Protein AF-A0A7V9J9K1-F1 (afdb_monomer_lite)

Structure (mmCIF, N/CA/C/O backbone):
data_AF-A0A7V9J9K1-F1
#
_entry.id   AF-A0A7V9J9K1-F1
#
loop_
_atom_site.group_PDB
_atom_site.id
_atom_site.type_symbol
_atom_site.label_atom_id
_atom_site.label_alt_id
_atom_site.label_comp_id
_atom_site.label_asym_id
_atom_site.label_entity_id
_atom_site.label_seq_id
_atom_site.pdbx_PDB_ins_code
_atom_site.Cartn_x
_atom_site.Cartn_y
_atom_site.Cartn_z
_atom_site.occupancy
_atom_site.B_iso_or_equiv
_atom_site.auth_seq_id
_atom_site.auth_comp_id
_atom_site.auth_asym_id
_atom_site.auth_atom_id
_atom_site.pdbx_PDB_model_num
ATOM 1 N N . CYS A 1 1 ? 3.475 -1.172 -1.234 1.00 95.69 1 CYS A N 1
ATOM 2 C CA . CYS A 1 1 ? 3.883 -0.385 -2.409 1.00 95.69 1 CYS A CA 1
ATOM 3 C C . CYS A 1 1 ? 4.874 -1.231 -3.177 1.00 95.69 1 CYS A C 1
ATOM 5 O O . CYS A 1 1 ? 5.790 -1.772 -2.562 1.00 95.69 1 CYS A O 1
ATOM 7 N N . GLY A 1 2 ? 4.628 -1.397 -4.47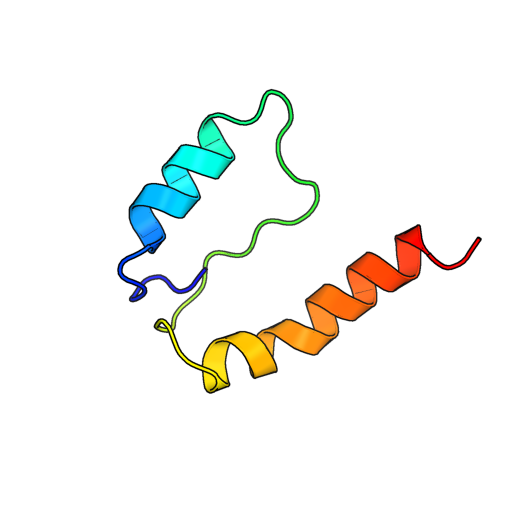3 1.00 97.69 2 GLY A N 1
ATOM 8 C CA . GLY A 1 2 ? 5.459 -2.233 -5.321 1.00 97.69 2 GLY A CA 1
ATOM 9 C C . GLY A 1 2 ? 6.860 -1.641 -5.502 1.00 97.69 2 GLY A C 1
ATOM 10 O O . GLY A 1 2 ? 6.983 -0.422 -5.601 1.00 97.69 2 GLY A O 1
ATOM 11 N N . THR A 1 3 ? 7.911 -2.459 -5.543 1.00 98.00 3 THR A N 1
ATOM 12 C CA . THR A 1 3 ? 9.303 -1.995 -5.732 1.00 98.00 3 THR A CA 1
ATOM 13 C C . THR A 1 3 ? 9.568 -1.400 -7.117 1.00 98.00 3 THR A C 1
ATOM 15 O O . THR A 1 3 ? 10.542 -0.671 -7.296 1.00 98.00 3 THR A O 1
ATOM 18 N N . GLU A 1 4 ? 8.701 -1.680 -8.089 1.00 98.31 4 GLU A N 1
ATOM 19 C CA . GLU A 1 4 ? 8.757 -1.149 -9.457 1.00 98.31 4 GLU A CA 1
ATOM 20 C C . GLU A 1 4 ? 7.786 0.030 -9.652 1.00 98.31 4 GLU A C 1
ATOM 22 O O . GLU A 1 4 ? 7.691 0.596 -10.742 1.00 98.31 4 GLU A O 1
ATOM 27 N N . ASP A 1 5 ? 7.026 0.399 -8.615 1.00 98.19 5 ASP A N 1
ATOM 28 C CA . ASP A 1 5 ? 6.130 1.551 -8.640 1.00 98.19 5 ASP A CA 1
ATOM 29 C C . ASP A 1 5 ? 6.952 2.852 -8.643 1.00 98.19 5 ASP A C 1
ATOM 31 O O . ASP A 1 5 ? 7.879 3.023 -7.850 1.00 98.19 5 ASP A O 1
ATOM 35 N N . SER A 1 6 ? 6.591 3.819 -9.494 1.00 98.06 6 SER A N 1
ATOM 36 C CA . SER A 1 6 ? 7.225 5.146 -9.502 1.00 98.06 6 SER A CA 1
ATOM 37 C C . SER A 1 6 ? 7.112 5.872 -8.157 1.00 98.06 6 SER A C 1
ATOM 39 O O . SER A 1 6 ? 7.889 6.784 -7.876 1.00 98.06 6 SER A O 1
ATOM 41 N N . PHE A 1 7 ? 6.151 5.471 -7.325 1.00 97.75 7 PHE A N 1
ATOM 42 C CA . PHE 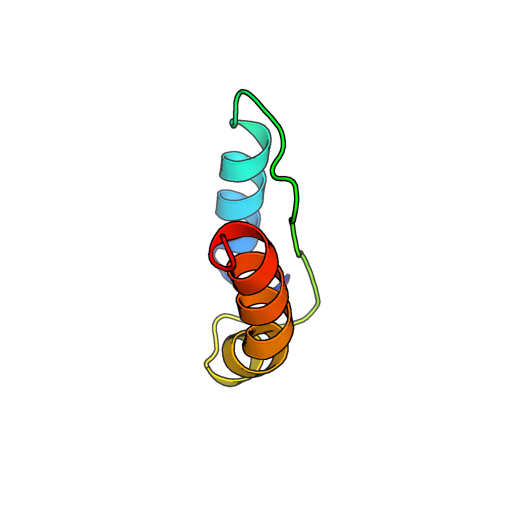A 1 7 ? 5.951 5.989 -5.979 1.00 97.75 7 PHE A CA 1
ATOM 43 C C . PHE A 1 7 ? 6.705 5.213 -4.896 1.00 97.75 7 PHE A C 1
ATOM 45 O O . PHE A 1 7 ? 6.578 5.581 -3.732 1.00 97.75 7 PHE A O 1
ATOM 52 N N . TYR A 1 8 ? 7.502 4.193 -5.231 1.00 97.81 8 TYR A N 1
ATOM 53 C CA . TYR A 1 8 ? 8.230 3.394 -4.241 1.00 97.81 8 TYR A CA 1
ATOM 54 C C . TYR A 1 8 ? 9.093 4.258 -3.309 1.00 97.81 8 TYR A C 1
ATOM 56 O O . TYR A 1 8 ? 8.901 4.227 -2.094 1.00 97.81 8 TYR A O 1
ATOM 64 N N . GLY A 1 9 ? 9.969 5.099 -3.872 1.00 98.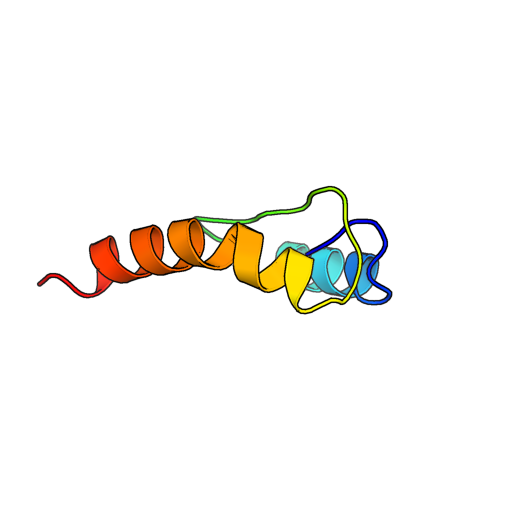12 9 GLY A N 1
ATOM 65 C CA . GLY A 1 9 ? 10.804 6.029 -3.100 1.00 98.12 9 GLY A CA 1
ATOM 66 C C . GLY A 1 9 ? 9.979 6.996 -2.238 1.00 98.12 9 GLY A C 1
ATOM 67 O O . GLY A 1 9 ? 10.114 6.971 -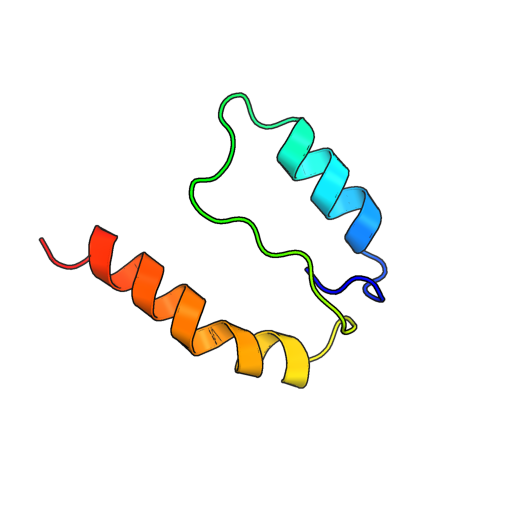1.015 1.00 98.12 9 GLY A O 1
ATOM 68 N N . PRO A 1 10 ? 9.054 7.779 -2.831 1.00 98.06 10 PRO A N 1
ATOM 69 C CA . PRO A 1 10 ? 8.168 8.664 -2.072 1.00 98.06 10 PRO A CA 1
ATOM 70 C C . PRO A 1 10 ? 7.365 7.963 -0.963 1.00 98.06 10 PRO A C 1
ATOM 72 O O . PRO A 1 10 ? 7.152 8.539 0.103 1.00 98.06 10 PRO A O 1
ATOM 75 N N . ALA A 1 11 ? 6.926 6.718 -1.173 1.00 96.75 11 ALA A N 1
ATOM 76 C CA . ALA A 1 11 ? 6.208 5.945 -0.162 1.00 96.75 11 ALA A CA 1
ATOM 77 C C . ALA A 1 11 ? 7.113 5.560 1.018 1.00 96.75 11 ALA A C 1
ATOM 79 O O .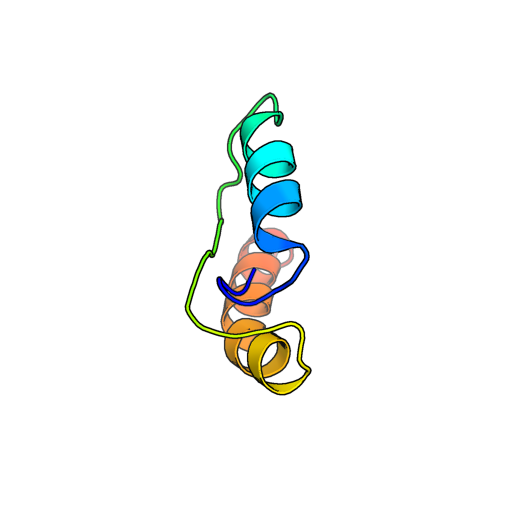 ALA A 1 11 ? 6.676 5.629 2.167 1.00 96.75 11 ALA A O 1
ATOM 80 N N . GLN A 1 12 ? 8.372 5.192 0.760 1.00 97.12 12 GLN A N 1
ATOM 81 C CA . GLN A 1 12 ? 9.351 4.943 1.821 1.00 97.12 12 GLN A CA 1
ATOM 82 C C . GLN A 1 12 ? 9.655 6.215 2.619 1.00 97.12 12 GLN A C 1
ATOM 84 O O . GLN A 1 12 ? 9.667 6.171 3.848 1.00 97.12 12 GLN A O 1
ATOM 89 N N . GLU A 1 13 ? 9.848 7.345 1.934 1.00 97.31 13 GLU A N 1
ATOM 90 C CA . GLU A 1 13 ? 10.076 8.647 2.573 1.00 97.31 13 GLU A CA 1
ATOM 91 C C . GLU A 1 13 ? 8.895 9.050 3.460 1.00 97.31 13 GLU A C 1
ATOM 93 O O . GLU A 1 13 ? 9.089 9.460 4.605 1.00 97.31 13 GLU A O 1
ATOM 98 N N . PHE A 1 14 ? 7.668 8.871 2.964 1.00 95.62 14 PHE A N 1
ATOM 99 C CA . PHE A 1 14 ? 6.459 9.138 3.734 1.00 95.62 14 PHE A CA 1
ATOM 100 C C . PHE A 1 14 ? 6.387 8.276 4.998 1.00 95.62 14 PHE A C 1
ATOM 102 O O . PHE A 1 14 ? 6.180 8.813 6.084 1.00 95.62 14 PHE A O 1
ATOM 109 N N . VAL A 1 15 ? 6.601 6.960 4.878 1.00 96.25 15 VAL A N 1
ATOM 110 C CA . VAL A 1 15 ? 6.582 6.043 6.030 1.00 96.25 15 VAL A CA 1
ATOM 111 C C . VAL A 1 15 ? 7.664 6.410 7.049 1.00 96.25 15 VAL A C 1
ATOM 113 O O . VAL A 1 15 ? 7.387 6.421 8.246 1.00 96.25 15 VAL A O 1
ATOM 116 N N . ALA A 1 16 ? 8.869 6.760 6.594 1.00 95.75 16 ALA A N 1
ATOM 117 C CA . ALA A 1 16 ? 9.971 7.165 7.467 1.00 95.75 16 ALA A CA 1
ATOM 118 C C . ALA A 1 16 ? 9.709 8.494 8.200 1.00 95.75 16 ALA A C 1
ATOM 120 O O . ALA A 1 16 ? 10.271 8.722 9.271 1.00 95.75 16 ALA A O 1
ATOM 121 N N . ALA A 1 17 ? 8.865 9.364 7.641 1.00 97.25 17 ALA A N 1
ATOM 122 C CA . ALA A 1 17 ? 8.499 10.643 8.241 1.00 97.25 17 ALA A CA 1
ATOM 123 C C . ALA A 1 17 ? 7.367 10.541 9.282 1.00 97.25 17 ALA A C 1
ATOM 125 O O . ALA A 1 17 ? 7.077 11.531 9.961 1.00 97.25 17 ALA A O 1
ATOM 126 N N . LEU A 1 18 ? 6.707 9.385 9.418 1.00 96.56 18 LEU A N 1
ATOM 127 C CA . LEU A 1 18 ? 5.624 9.222 10.385 1.00 96.56 18 LEU A CA 1
ATOM 128 C C . LEU A 1 18 ? 6.167 9.250 11.826 1.00 96.56 18 LEU A C 1
ATOM 130 O O . LEU A 1 18 ? 7.160 8.589 12.127 1.00 96.56 18 LEU A O 1
ATOM 134 N N . PRO A 1 19 ? 5.501 9.963 12.757 1.00 97.06 19 PRO A N 1
ATOM 135 C CA . PRO A 1 19 ? 5.943 10.046 14.153 1.00 97.06 19 PRO A CA 1
ATOM 136 C C . PRO A 1 19 ? 5.875 8.695 14.876 1.00 97.06 19 PRO A C 1
ATOM 138 O O . PRO A 1 19 ? 6.547 8.498 15.886 1.00 97.06 19 PRO A O 1
ATOM 141 N N . GLN A 1 20 ? 5.052 7.777 14.369 1.00 95.44 20 GLN A N 1
ATOM 142 C CA . GLN A 1 20 ? 4.997 6.386 14.789 1.00 95.44 20 GLN A CA 1
ATOM 143 C C . GLN A 1 20 ? 5.008 5.501 13.542 1.00 95.44 20 GLN A C 1
ATOM 145 O O . GLN A 1 20 ? 4.308 5.821 12.575 1.00 95.44 20 GLN A O 1
ATOM 150 N N . PRO A 1 21 ? 5.780 4.403 13.546 1.00 89.31 21 PRO A N 1
ATOM 151 C CA . PRO A 1 21 ? 5.791 3.481 12.424 1.00 89.31 21 PRO A CA 1
ATOM 152 C C . PRO A 1 21 ? 4.402 2.841 12.254 1.00 89.31 21 PRO A C 1
ATOM 154 O O . PRO A 1 21 ? 3.751 2.535 13.258 1.00 89.31 21 PRO A O 1
ATOM 157 N N . PRO A 1 22 ? 3.940 2.610 11.012 1.00 89.88 22 PRO A N 1
ATOM 158 C CA . PRO A 1 22 ? 2.704 1.876 10.773 1.00 89.88 22 PRO A CA 1
ATOM 159 C C . PRO A 1 22 ? 2.791 0.451 11.324 1.00 89.88 22 PRO A C 1
ATOM 161 O O . PRO A 1 22 ? 3.816 -0.211 11.163 1.00 89.88 22 PRO A O 1
ATOM 164 N N . GLU A 1 23 ? 1.692 -0.046 11.895 1.00 89.25 23 GLU A N 1
ATOM 165 C CA . GLU A 1 23 ? 1.572 -1.448 12.323 1.00 89.25 23 GLU A CA 1
ATOM 166 C C . GLU A 1 23 ? 1.785 -2.413 11.151 1.00 89.25 23 GLU A C 1
ATOM 168 O O . GLU A 1 23 ? 2.424 -3.453 11.293 1.00 89.25 23 GLU A O 1
ATOM 173 N N . ILE A 1 24 ? 1.295 -2.026 9.971 1.00 86.25 24 ILE A N 1
ATOM 174 C CA . ILE A 1 24 ? 1.488 -2.766 8.732 1.00 86.25 24 ILE A CA 1
ATOM 175 C C . ILE A 1 24 ? 2.144 -1.866 7.702 1.00 86.25 24 ILE A C 1
ATOM 177 O O . ILE A 1 24 ? 1.638 -0.803 7.348 1.00 86.25 24 ILE A O 1
ATOM 181 N N . THR A 1 25 ? 3.258 -2.352 7.170 1.00 89.31 25 THR A N 1
ATOM 182 C CA . THR A 1 25 ? 3.912 -1.793 5.994 1.00 89.31 25 THR A CA 1
ATOM 183 C C . THR A 1 25 ? 4.251 -2.946 5.058 1.00 89.31 25 THR A C 1
ATOM 185 O O . THR A 1 25 ? 4.831 -3.936 5.493 1.00 89.31 25 THR A O 1
ATOM 188 N N . SER A 1 26 ? 3.903 -2.826 3.777 1.00 89.62 26 SER A N 1
ATOM 189 C CA . SER A 1 26 ? 4.274 -3.810 2.756 1.00 89.62 26 SER A CA 1
ATOM 190 C C . SER A 1 26 ? 5.017 -3.122 1.619 1.00 89.62 26 SER A C 1
ATOM 192 O O . SER A 1 26 ? 4.498 -2.188 1.001 1.00 89.62 26 SER A O 1
ATOM 194 N N . PHE A 1 27 ? 6.236 -3.588 1.363 1.00 94.81 27 PHE A N 1
ATOM 195 C CA . PHE A 1 27 ? 7.081 -3.217 0.235 1.00 94.81 27 PHE A CA 1
ATOM 196 C C . PHE A 1 27 ? 7.550 -4.513 -0.427 1.00 94.81 27 PHE A C 1
ATOM 198 O O . PHE A 1 27 ? 8.314 -5.268 0.169 1.00 94.81 27 PHE A O 1
ATOM 205 N N . SER A 1 28 ? 7.033 -4.803 -1.616 1.00 95.81 28 SER A N 1
ATOM 206 C CA . SER A 1 28 ? 7.148 -6.111 -2.275 1.00 95.81 28 SER A CA 1
ATOM 207 C C . SER A 1 28 ? 7.269 -5.945 -3.788 1.00 95.81 28 SER A C 1
ATOM 209 O O . SER A 1 28 ? 7.032 -4.857 -4.306 1.00 95.81 28 SER A O 1
ATOM 211 N N . GLU A 1 29 ? 7.659 -7.001 -4.501 1.00 97.25 29 GLU A N 1
ATOM 212 C CA . GLU A 1 29 ? 7.774 -6.967 -5.964 1.00 97.25 29 GLU A CA 1
ATOM 213 C C . GLU A 1 29 ? 6.446 -6.604 -6.644 1.00 97.25 29 GLU A C 1
ATOM 215 O O . GLU A 1 29 ? 5.373 -7.057 -6.238 1.00 9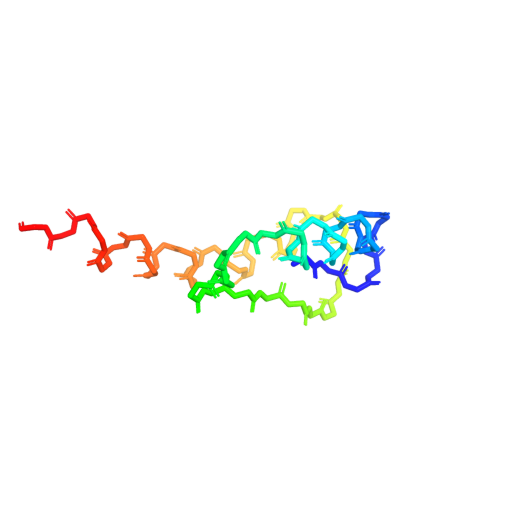7.25 29 GLU A O 1
ATOM 220 N N . GLY A 1 30 ? 6.527 -5.780 -7.691 1.00 97.00 30 GLY A N 1
ATOM 221 C CA . GLY A 1 30 ? 5.388 -5.345 -8.495 1.00 97.00 30 GLY A CA 1
ATOM 222 C C . GLY A 1 30 ? 5.385 -3.847 -8.791 1.00 97.00 30 GLY A C 1
ATOM 223 O O . GLY A 1 30 ? 6.087 -3.059 -8.158 1.00 97.00 30 GLY A O 1
ATOM 224 N N . GLY A 1 31 ? 4.561 -3.449 -9.763 1.00 97.50 31 GLY A N 1
ATOM 225 C CA . GLY A 1 31 ? 4.398 -2.058 -10.192 1.00 97.50 31 GLY A CA 1
ATOM 226 C C . GLY A 1 31 ? 3.018 -1.472 -9.887 1.00 97.50 31 GLY A C 1
ATOM 227 O O . GLY A 1 31 ? 2.137 -2.140 -9.336 1.00 97.50 31 GLY A O 1
ATOM 228 N N . HIS A 1 32 ? 2.808 -0.224 -10.321 1.00 97.88 32 HIS A N 1
ATOM 229 C CA . HIS A 1 32 ? 1.559 0.521 -10.133 1.00 97.88 32 HIS A CA 1
ATOM 230 C C . HIS A 1 32 ? 0.406 -0.068 -10.964 1.00 97.88 32 HIS A C 1
ATOM 232 O O . HIS A 1 32 ? 0.067 0.414 -12.047 1.00 97.88 32 HIS A O 1
ATOM 238 N N . SER A 1 33 ? -0.191 -1.156 -10.482 1.00 97.69 33 SER A N 1
ATOM 239 C CA . SER A 1 33 ? -1.146 -1.946 -11.254 1.00 97.69 33 SER A CA 1
ATOM 240 C C . SER A 1 33 ? -2.310 -2.442 -10.410 1.00 97.69 33 SER A C 1
ATOM 242 O O . SER A 1 33 ? -2.180 -2.738 -9.224 1.00 97.69 33 SER A O 1
ATOM 244 N N . ARG A 1 34 ? -3.462 -2.624 -11.064 1.00 97.88 34 ARG A N 1
ATOM 245 C CA . ARG A 1 34 ? -4.625 -3.275 -10.449 1.00 97.88 34 ARG A CA 1
ATOM 246 C C . ARG A 1 34 ? -4.301 -4.685 -9.952 1.00 97.88 34 ARG A C 1
ATOM 248 O O . ARG A 1 34 ? -4.858 -5.098 -8.946 1.00 97.88 34 ARG A O 1
ATOM 255 N N . TYR A 1 35 ? -3.441 -5.419 -10.661 1.00 97.06 35 TYR A N 1
ATOM 256 C CA . TYR A 1 35 ? -3.047 -6.770 -10.266 1.00 97.06 35 TYR A CA 1
ATOM 257 C C . TYR A 1 35 ? -2.372 -6.763 -8.891 1.00 97.06 35 TYR A C 1
ATOM 259 O O . TYR A 1 35 ? -2.845 -7.446 -7.990 1.00 97.06 35 TYR A O 1
ATOM 267 N N . TYR A 1 36 ? -1.353 -5.916 -8.714 1.00 96.44 36 TYR A N 1
ATOM 268 C CA . TYR A 1 36 ? -0.640 -5.776 -7.445 1.00 96.44 36 TYR A CA 1
ATOM 269 C C . TYR A 1 36 ? -1.589 -5.398 -6.297 1.00 96.44 36 TYR A C 1
ATOM 271 O O . TYR A 1 36 ? -1.588 -6.039 -5.248 1.00 96.44 36 TYR A O 1
ATOM 279 N N . TRP A 1 37 ? -2.465 -4.409 -6.511 1.00 96.12 37 TRP A N 1
ATOM 280 C CA . TRP A 1 37 ? -3.412 -3.985 -5.474 1.00 96.12 37 TRP A CA 1
ATOM 281 C C . TRP A 1 37 ? -4.439 -5.060 -5.119 1.00 96.12 37 TRP A C 1
ATOM 283 O O . TRP A 1 37 ? -4.739 -5.255 -3.942 1.00 96.12 37 TRP A O 1
ATOM 293 N N . ASN A 1 38 ? -4.950 -5.785 -6.115 1.00 97.00 38 ASN A N 1
ATOM 294 C CA . ASN A 1 38 ? -5.880 -6.887 -5.889 1.00 97.00 38 ASN A CA 1
ATOM 295 C C . ASN A 1 38 ? -5.234 -8.029 -5.091 1.00 97.00 38 ASN A C 1
ATOM 297 O O . ASN A 1 38 ? -5.883 -8.574 -4.202 1.00 97.00 38 ASN A O 1
ATOM 301 N N . ASP A 1 39 ? -3.973 -8.356 -5.378 1.00 95.69 39 ASP A N 1
ATOM 302 C CA . ASP A 1 39 ? -3.211 -9.390 -4.665 1.00 95.69 39 ASP A CA 1
ATOM 303 C C . ASP A 1 39 ? -3.061 -9.064 -3.166 1.00 95.69 39 ASP A C 1
ATOM 305 O O . ASP A 1 39 ? -3.213 -9.929 -2.313 1.00 95.69 39 ASP A O 1
ATOM 309 N N . HIS A 1 40 ? -2.911 -7.779 -2.828 1.00 94.06 40 HIS A N 1
ATOM 310 C CA . HIS A 1 40 ? -2.757 -7.309 -1.444 1.00 94.06 40 HIS A CA 1
ATOM 311 C C . HIS A 1 40 ? -4.090 -6.961 -0.751 1.00 94.06 40 HIS A C 1
ATOM 313 O O . HIS A 1 40 ? -4.110 -6.551 0.413 1.00 94.06 40 HIS A O 1
ATOM 319 N N . THR A 1 41 ? -5.225 -7.086 -1.449 1.00 93.88 41 THR A N 1
ATOM 320 C CA . THR A 1 41 ? -6.530 -6.623 -0.943 1.00 93.88 41 THR A CA 1
ATOM 321 C C . THR A 1 41 ? -7.020 -7.447 0.250 1.00 93.88 41 THR A C 1
ATOM 323 O O . THR A 1 41 ? -7.592 -6.886 1.184 1.00 93.88 41 THR A O 1
ATOM 326 N N . LEU A 1 42 ? -6.797 -8.766 0.251 1.00 93.25 42 LEU A N 1
ATOM 327 C CA . LEU A 1 42 ? -7.262 -9.631 1.343 1.00 93.25 42 LEU A CA 1
ATOM 328 C C . LEU A 1 42 ? -6.515 -9.366 2.653 1.00 93.25 42 LEU A C 1
ATOM 330 O O . LEU A 1 42 ? -7.149 -9.315 3.707 1.00 93.25 42 LEU A O 1
ATOM 334 N N . ASP A 1 43 ? -5.207 -9.127 2.591 1.00 90.75 43 ASP A N 1
ATOM 335 C CA . ASP A 1 43 ? -4.412 -8.763 3.766 1.00 90.75 43 ASP A CA 1
ATOM 336 C C . ASP A 1 43 ? -4.845 -7.399 4.315 1.00 90.75 43 ASP A C 1
ATOM 338 O O . ASP A 1 43 ? -5.064 -7.248 5.519 1.00 90.75 43 ASP A O 1
ATOM 342 N N . ALA A 1 44 ? -5.071 -6.421 3.427 1.00 90.94 44 ALA A N 1
ATOM 343 C CA . ALA A 1 44 ? -5.574 -5.106 3.816 1.00 90.94 44 ALA A CA 1
ATOM 344 C C . ALA A 1 44 ? -6.953 -5.193 4.494 1.00 90.94 44 ALA A C 1
ATOM 346 O O . ALA A 1 44 ? -7.175 -4.565 5.530 1.00 90.94 44 ALA A O 1
ATOM 347 N N . PHE A 1 45 ? -7.879 -5.995 3.958 1.00 93.31 45 PHE A N 1
ATOM 348 C CA . PHE A 1 45 ? -9.184 -6.199 4.589 1.00 93.31 45 PHE A CA 1
ATOM 349 C C . PHE A 1 45 ? -9.103 -6.982 5.894 1.00 93.31 45 PHE A C 1
ATOM 351 O O . PHE A 1 45 ? -9.851 -6.667 6.816 1.00 93.31 45 PHE A O 1
ATOM 358 N N . SER A 1 46 ? -8.190 -7.946 6.004 1.00 92.31 46 SER A N 1
ATOM 359 C CA . SER A 1 46 ? -7.973 -8.685 7.250 1.00 92.31 46 SER A CA 1
ATOM 360 C C . SER A 1 46 ? -7.501 -7.749 8.363 1.00 92.31 46 SER A C 1
ATOM 362 O O . SER A 1 46 ? -8.044 -7.793 9.463 1.00 92.31 46 SER A O 1
ATOM 364 N N . PHE A 1 47 ? -6.573 -6.836 8.062 1.00 90.44 47 PHE A N 1
ATOM 365 C CA . PHE A 1 47 ? -6.145 -5.787 8.992 1.00 90.44 47 PHE A CA 1
ATOM 366 C C . PHE A 1 47 ? -7.271 -4.823 9.376 1.00 90.44 47 PHE A C 1
ATOM 368 O O . PHE A 1 47 ? -7.456 -4.506 10.549 1.00 90.44 47 PHE A O 1
ATOM 375 N N . LEU A 1 48 ? -8.053 -4.354 8.403 1.00 91.62 48 LEU A N 1
ATOM 376 C CA . LEU A 1 48 ? -9.177 -3.464 8.696 1.00 91.62 48 LEU A CA 1
ATOM 377 C C . LEU A 1 48 ? -10.232 -4.166 9.558 1.00 91.62 48 LEU A C 1
ATOM 379 O O . LEU A 1 48 ? -10.787 -3.554 10.467 1.00 91.62 48 LEU A O 1
ATOM 383 N N . ALA A 1 49 ? -10.484 -5.454 9.319 1.00 94.00 49 ALA A N 1
ATOM 384 C CA . ALA A 1 49 ? -11.451 -6.227 10.086 1.00 94.00 49 ALA A CA 1
ATOM 385 C C . ALA A 1 49 ? -11.098 -6.289 11.582 1.00 94.00 49 ALA A C 1
ATOM 387 O O . ALA A 1 49 ? -12.007 -6.160 12.400 1.00 94.00 49 ALA A O 1
ATOM 388 N N . THR A 1 50 ? -9.815 -6.402 11.959 1.00 91.69 50 THR A N 1
ATOM 389 C CA . THR A 1 50 ? -9.408 -6.416 13.383 1.00 91.69 50 THR A CA 1
ATOM 390 C C . THR A 1 50 ? -9.675 -5.094 14.104 1.00 91.69 50 THR A C 1
ATOM 392 O O . THR A 1 50 ? -9.815 -5.084 15.322 1.00 91.69 50 THR A O 1
ATOM 395 N N . HIS A 1 51 ? -9.782 -3.993 13.359 1.00 88.38 51 HIS A N 1
ATOM 396 C CA . HIS A 1 51 ? -10.029 -2.653 13.891 1.00 88.38 51 HIS A CA 1
ATOM 397 C C . HIS A 1 51 ? -11.502 -2.231 13.815 1.00 88.38 51 HIS A C 1
ATOM 399 O O . HIS A 1 51 ? -11.909 -1.290 14.495 1.00 88.38 51 HIS A O 1
ATOM 405 N N . LEU A 1 52 ? -12.295 -2.894 12.969 1.00 89.44 52 LEU A N 1
ATOM 406 C CA . LEU A 1 52 ? -13.704 -2.568 12.726 1.00 89.44 52 LEU A CA 1
ATOM 407 C C . LEU A 1 52 ? -14.678 -3.529 13.415 1.00 89.44 52 LEU A C 1
ATOM 409 O O . LEU A 1 52 ? -15.829 -3.157 13.642 1.00 89.44 52 LEU A O 1
ATOM 413 N N . ALA A 1 53 ? -14.247 -4.748 13.742 1.00 70.88 53 ALA A N 1
ATOM 414 C CA . ALA A 1 53 ? -15.025 -5.691 14.536 1.00 70.88 53 ALA A CA 1
ATOM 415 C C . ALA A 1 53 ? -14.938 -5.317 16.027 1.00 70.88 53 ALA A C 1
ATOM 417 O O . ALA A 1 53 ? -14.154 -5.896 16.777 1.00 70.88 53 ALA A O 1
ATOM 418 N N . ALA A 1 54 ? -15.714 -4.304 16.418 1.00 56.00 54 ALA A N 1
ATOM 419 C CA . ALA A 1 54 ? -15.997 -3.959 17.811 1.00 56.00 54 ALA A CA 1
ATOM 420 C C . ALA A 1 54 ? -17.120 -4.836 18.385 1.00 56.00 54 ALA A C 1
ATOM 422 O O . ALA A 1 54 ? -18.094 -5.107 17.642 1.00 56.00 54 ALA A O 1
#

Foldseek 3Di:
DAPAEPCLVVVVVVQVPDPDHDPDDDYYHDYDDPVVCVVCVVVVVVVVCVVPVD

Sequence (54 aa):
CGTEDSFYGPAQEFVAALPQPPEITSFSEGGHSRYYWNDHTLDAFSFLATHLAA

Secondary structure (DSSP, 8-state):
-BTTSTTHHHHHHHHHTSSS--S----BS--SSHHHHHHTHHHHHHHHHHHH--

Radius of gyration: 12.5 Å; chains: 1; bounding box: 27×20×29 Å

pLDDT: mean 93.62, std 6.88, range [56.0, 98.31]